Protein AF-A0A7S1BFI7-F1 (afdb_monomer)

Secondary structure (DSSP, 8-state):
-----------S------TT------SS----SSEEEESPBPSS----TTEEEE--TT-TT-BEE-STT-EEESBS-EE-STT-EE-SSBS-EE-STT-EE-S-BS-EE-STT-EE-SSBS-EE--

pLDDT: mean 84.35, std 19.45, range [41.78, 98.88]

Nearest PDB structures (foldseek):
  3pr7-assembly1_C  TM=7.256E-01  e=1.274E-01  Moraxella catarrhalis
  3ntn-assembly1_C  TM=9.527E-01  e=5.730E+00  Moraxella catarrhalis

Foldseek 3Di:
DDDDPDPDDPPPLHFDADPVGAGADDPPDGDGQQEDAAAEDAPVEAGATHEYFYEHVVANRGEHNQAHCEYYYEHPEHQNAHVEYECYEECEYNNAHCEYENYEENEYGAHHVGYDPYYYPHYDHD

Solvent-accessible surface area (backbone atoms only — not comparable to full-atom values): 6217 Å² total; per-residue (Å²): 138,83,80,84,77,84,79,80,79,82,88,58,94,80,44,65,62,47,99,89,65,49,43,38,32,62,101,86,51,78,46,49,57,51,42,50,74,44,52,34,72,33,88,91,50,66,70,18,42,45,15,41,34,39,37,53,73,88,42,72,65,14,41,32,21,34,6,42,52,2,28,16,28,39,40,55,21,33,3,51,4,45,48,2,27,24,65,23,37,34,50,27,36,5,54,5,41,48,1,28,28,54,26,36,38,48,25,36,7,51,6,66,63,9,63,37,88,42,60,61,68,43,78,29,72,92

Organism: NCBI:txid216773

Sequence (126 aa):
FEKELKSTILTDIPFTQDAGGWWVADTVMFRFPKGVVIGAKSSTCEYGEGTFSVNSESDTNGNCPEGDGSVTFGRSNIASGKWSSVLGGYRNTASGKYASVLGGSDNTASGENSSVSGGSNNIASS

Radius of gyration: 17.53 Å; Cα contacts (8 Å, |Δi|>4): 385; chains: 1; bounding box: 60×30×40 Å

Mean predicted aligned error: 8.45 Å

InterPro domains:
  IPR011049 Serralysin-like metalloprotease, C-terminal [G3DSA:2.150.10.10] (58-126)

Structure (mmCIF, N/CA/C/O backbone):
data_AF-A0A7S1BFI7-F1
#
_entry.id   AF-A0A7S1BFI7-F1
#
loop_
_atom_site.group_PDB
_atom_site.id
_atom_site.type_symbol
_atom_site.label_atom_id
_atom_site.label_alt_id
_atom_site.label_comp_id
_atom_site.label_asym_id
_atom_site.label_entity_id
_atom_site.label_seq_id
_atom_site.pdbx_PDB_ins_code
_atom_site.Cartn_x
_atom_site.Cartn_y
_atom_site.Cartn_z
_atom_site.occupancy
_atom_site.B_iso_or_equiv
_atom_site.auth_seq_id
_atom_site.auth_comp_id
_atom_site.auth_asym_id
_atom_site.auth_atom_id
_atom_site.pdbx_PDB_model_num
ATOM 1 N N . PHE A 1 1 ? -45.603 17.558 4.702 1.00 44.69 1 PHE A N 1
ATOM 2 C CA . PHE A 1 1 ? -45.003 16.211 4.675 1.00 44.69 1 PHE A CA 1
ATOM 3 C C . PHE A 1 1 ? -43.517 16.350 4.389 1.00 44.69 1 PHE A C 1
ATOM 5 O O . PHE A 1 1 ? -43.085 16.137 3.263 1.00 44.69 1 PHE A O 1
ATOM 12 N N . GLU A 1 2 ? -42.745 16.772 5.389 1.00 41.78 2 GLU A N 1
ATOM 13 C CA . GLU A 1 2 ? -41.285 16.735 5.291 1.00 41.78 2 GLU A CA 1
ATOM 14 C C . GLU A 1 2 ? -40.803 15.305 5.515 1.00 41.78 2 GLU A C 1
ATOM 16 O O . GLU A 1 2 ? -41.330 14.580 6.360 1.00 41.78 2 GLU A O 1
ATOM 21 N N . LYS A 1 3 ? -39.818 14.891 4.722 1.00 47.25 3 LYS A N 1
ATOM 22 C CA . LYS A 1 3 ? -39.165 13.594 4.848 1.00 47.25 3 LYS A CA 1
ATOM 23 C C . LYS A 1 3 ? -37.842 13.841 5.563 1.00 47.25 3 LYS A C 1
ATOM 25 O O . LYS A 1 3 ? -36.893 14.282 4.922 1.00 47.25 3 LYS A O 1
ATOM 30 N N . GLU A 1 4 ? -37.805 13.615 6.878 1.00 44.09 4 GLU A N 1
ATOM 31 C CA . GLU A 1 4 ? -36.593 13.819 7.682 1.00 44.09 4 GLU A CA 1
ATOM 32 C C . GLU A 1 4 ? -35.405 13.039 7.099 1.00 44.09 4 GLU A C 1
ATOM 34 O O . GLU A 1 4 ? -35.352 11.809 7.153 1.00 44.09 4 GLU A O 1
ATOM 39 N N . LEU A 1 5 ? -34.410 13.771 6.603 1.00 48.38 5 LEU A N 1
ATOM 40 C CA . LEU A 1 5 ? -33.039 13.285 6.533 1.00 48.38 5 LEU A CA 1
ATOM 41 C C . LEU A 1 5 ? -32.429 13.477 7.922 1.00 48.38 5 LEU A C 1
ATOM 43 O O . LEU A 1 5 ? -31.993 14.575 8.267 1.00 48.38 5 LEU A O 1
ATOM 47 N N . LYS A 1 6 ? -32.414 12.412 8.731 1.00 45.41 6 LYS A N 1
ATOM 48 C CA . LYS A 1 6 ? -31.720 12.418 10.025 1.00 45.41 6 LYS A CA 1
ATOM 49 C C . LYS A 1 6 ? -30.210 12.504 9.815 1.00 45.41 6 LYS A C 1
ATOM 51 O O . LYS A 1 6 ? -29.523 11.495 9.694 1.00 45.41 6 LYS A O 1
ATOM 56 N N . SER A 1 7 ? -29.713 13.736 9.797 1.00 50.62 7 SER A N 1
ATOM 57 C CA . SER A 1 7 ? -28.310 14.049 10.042 1.00 50.62 7 SER A CA 1
ATOM 58 C C . SER A 1 7 ? -28.022 13.841 11.531 1.00 50.62 7 SER A C 1
ATOM 60 O O . SER A 1 7 ? -28.392 14.672 12.361 1.00 50.62 7 SER A O 1
ATOM 62 N N . THR A 1 8 ? -27.406 12.713 11.886 1.00 47.62 8 THR A N 1
ATOM 63 C CA . THR A 1 8 ? -26.901 12.495 13.247 1.00 47.62 8 THR A CA 1
ATOM 64 C C . THR A 1 8 ? -25.558 13.202 13.386 1.00 47.62 8 THR A C 1
ATOM 66 O O . THR A 1 8 ? -24.561 12.769 12.811 1.00 47.62 8 THR A O 1
ATOM 69 N N . ILE A 1 9 ? -25.527 14.289 14.154 1.00 48.09 9 ILE A N 1
ATOM 70 C CA . ILE A 1 9 ? -24.296 15.020 14.462 1.00 48.09 9 ILE A CA 1
ATOM 71 C C . ILE A 1 9 ? -23.528 14.243 15.547 1.00 48.09 9 ILE A C 1
ATOM 73 O O . ILE A 1 9 ? -24.064 14.001 16.625 1.00 48.09 9 ILE A O 1
ATOM 77 N N . LEU A 1 10 ? -22.278 13.856 15.270 1.00 53.34 10 LEU A N 1
ATOM 78 C CA . LEU A 1 10 ? -21.348 13.281 16.254 1.00 53.34 10 LEU A CA 1
ATOM 79 C C . LEU A 1 10 ? -20.647 14.429 17.002 1.00 53.34 10 LEU A C 1
ATOM 81 O O . LEU A 1 10 ? -19.772 15.073 16.427 1.00 53.34 10 LEU A O 1
ATOM 85 N N . THR A 1 11 ? -21.050 14.725 18.242 1.00 44.91 11 THR A N 1
ATOM 86 C CA . THR A 1 11 ? -20.614 15.947 18.959 1.00 44.91 11 THR A CA 1
ATOM 87 C C . THR A 1 11 ? -19.479 15.774 19.974 1.00 44.91 11 THR A C 1
ATOM 89 O O . THR A 1 11 ? -18.950 16.779 20.429 1.00 44.91 11 THR A O 1
ATOM 92 N N . ASP A 1 12 ? -19.055 14.543 20.262 1.00 48.72 12 ASP A N 1
ATOM 93 C CA . ASP A 1 12 ? -17.788 14.202 20.930 1.00 48.7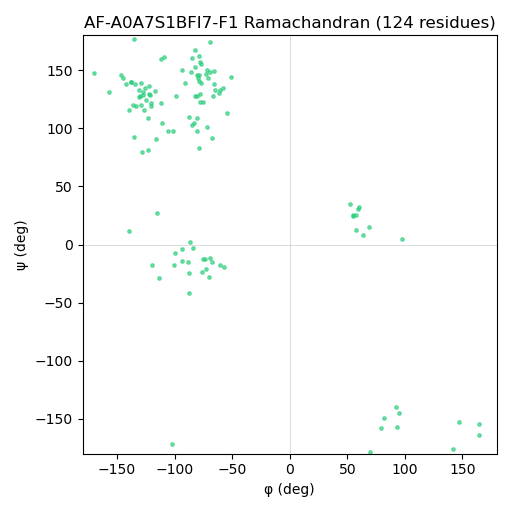2 12 ASP A CA 1
ATOM 94 C C . ASP A 1 12 ? -17.089 13.171 20.035 1.00 48.72 12 ASP A C 1
ATOM 96 O O . ASP A 1 12 ? -17.757 12.234 19.590 1.00 48.72 12 ASP A O 1
ATOM 100 N N . ILE A 1 13 ? -15.796 13.315 19.702 1.00 52.16 13 ILE A N 1
ATOM 101 C CA . ILE A 1 13 ? -15.175 12.384 18.737 1.00 52.16 13 ILE A CA 1
ATOM 102 C C . ILE A 1 13 ? -14.880 11.008 19.365 1.00 52.16 13 ILE A C 1
ATOM 104 O O . ILE A 1 13 ? -14.192 10.907 20.378 1.00 52.16 13 ILE A O 1
ATOM 108 N N . PRO A 1 14 ? -15.428 9.928 18.777 1.00 50.97 14 PRO A N 1
ATOM 109 C CA . PRO A 1 14 ? -16.635 9.315 19.365 1.00 50.97 14 PRO A CA 1
ATOM 110 C C . PRO A 1 14 ? -16.393 7.887 19.870 1.00 50.97 14 PRO A C 1
ATOM 112 O O . PRO A 1 14 ? -17.239 6.998 19.776 1.00 50.97 14 PRO A O 1
ATOM 115 N N . PHE A 1 15 ? -15.155 7.603 20.228 1.00 58.50 15 PHE A N 1
ATOM 116 C CA . PHE A 1 15 ? -14.552 6.372 19.759 1.00 58.50 15 PHE A CA 1
ATOM 117 C C . PHE A 1 15 ? -14.593 5.226 20.809 1.00 58.50 15 PHE A C 1
ATOM 119 O O . PHE A 1 15 ? -14.196 5.405 21.953 1.00 58.50 15 PHE A O 1
ATOM 126 N N . THR A 1 16 ? -15.103 4.038 20.437 1.00 58.56 16 THR A N 1
ATOM 127 C CA . THR A 1 16 ? -15.160 2.813 21.282 1.00 58.56 16 THR A CA 1
ATOM 128 C C . THR A 1 16 ? -15.263 1.533 20.432 1.00 58.56 16 THR A C 1
ATOM 130 O O . THR A 1 16 ? -16.080 1.475 19.516 1.00 58.56 16 THR A O 1
ATOM 133 N N . GLN A 1 17 ? -14.435 0.508 20.699 1.00 56.16 17 GLN A N 1
ATOM 134 C CA . GLN A 1 17 ? -14.351 -0.694 19.844 1.00 56.16 17 GLN A CA 1
ATOM 135 C C . GLN A 1 17 ? -15.651 -1.518 19.834 1.00 56.16 17 GLN A C 1
ATOM 137 O O . GLN A 1 17 ? -16.174 -1.860 20.894 1.00 56.16 17 GLN A O 1
ATOM 142 N N . ASP A 1 18 ? -16.115 -1.921 18.646 1.00 46.41 18 ASP A N 1
ATOM 143 C CA . ASP A 1 18 ? -17.284 -2.796 18.502 1.00 46.41 18 ASP A CA 1
ATOM 144 C C . ASP A 1 18 ? -16.982 -4.302 18.688 1.00 46.41 18 ASP A C 1
ATOM 146 O O . ASP A 1 18 ? -15.835 -4.762 18.675 1.00 46.41 18 ASP A O 1
ATOM 150 N N . ALA A 1 19 ? -18.045 -5.102 18.826 1.00 52.03 19 ALA A N 1
ATOM 151 C CA . ALA A 1 19 ? -17.955 -6.558 18.969 1.00 52.03 19 ALA A CA 1
ATOM 152 C C . ALA A 1 19 ? -17.482 -7.290 17.691 1.00 52.03 19 ALA A C 1
ATOM 154 O O . ALA A 1 19 ? -17.155 -8.474 17.755 1.00 52.03 19 ALA A O 1
ATOM 155 N N . GLY A 1 20 ? -17.431 -6.601 16.544 1.00 49.03 20 GLY A N 1
ATOM 156 C CA . GLY A 1 20 ? -16.841 -7.083 15.293 1.00 49.03 20 GLY A CA 1
ATOM 157 C C . GLY A 1 20 ? -15.324 -6.878 15.215 1.00 49.03 20 GLY A C 1
ATOM 158 O O . GLY A 1 20 ? -14.697 -7.296 14.243 1.00 49.03 20 GLY A O 1
ATOM 159 N N . GLY A 1 21 ? -14.720 -6.254 16.230 1.00 51.56 21 GLY A N 1
ATOM 160 C CA . GLY A 1 21 ? -13.280 -6.060 16.336 1.00 51.56 21 GLY A CA 1
ATOM 161 C C . GLY A 1 21 ? -12.787 -4.688 15.869 1.00 51.56 21 GLY A C 1
ATOM 162 O O . GLY A 1 21 ? -11.574 -4.453 15.903 1.00 51.56 21 GLY A O 1
ATOM 163 N N . TRP A 1 22 ? -13.672 -3.764 15.499 1.00 50.41 22 TRP A N 1
ATOM 164 C CA . TRP A 1 22 ? -13.297 -2.492 14.888 1.00 50.41 22 TRP A CA 1
ATOM 165 C C . TRP A 1 22 ? -12.900 -1.445 15.908 1.00 50.41 22 TRP A C 1
ATOM 167 O O . TRP A 1 22 ? -13.739 -0.886 16.608 1.00 50.41 22 TRP A O 1
ATOM 177 N N . TRP A 1 23 ? -11.591 -1.211 16.003 1.00 52.88 23 TRP A N 1
ATOM 178 C CA . TRP A 1 23 ? -11.045 -0.167 16.854 1.00 52.88 23 TRP A CA 1
ATOM 179 C C . TRP A 1 23 ? -11.184 1.216 16.252 1.00 52.88 23 TRP A C 1
ATOM 181 O O . TRP A 1 23 ? -11.320 1.413 15.045 1.00 52.88 23 TRP A O 1
ATOM 191 N N . VAL A 1 24 ? -11.136 2.123 17.210 1.00 56.19 24 VAL A N 1
ATOM 192 C CA . VAL A 1 24 ? -11.430 3.540 17.214 1.00 56.19 24 VAL A CA 1
ATOM 193 C C . VAL A 1 24 ? -10.922 4.013 18.591 1.00 56.19 24 VAL A C 1
ATOM 195 O O . VAL A 1 24 ? -10.922 3.223 19.532 1.00 56.19 24 VAL A O 1
ATOM 198 N N . ALA A 1 25 ? -10.428 5.246 18.706 1.00 53.56 25 ALA A N 1
ATOM 199 C CA . ALA A 1 25 ? -9.637 5.730 19.849 1.00 53.56 25 ALA A CA 1
ATOM 200 C C . ALA A 1 25 ? -10.161 5.538 21.291 1.00 53.56 25 ALA A C 1
ATOM 202 O O . ALA A 1 25 ? -11.328 5.772 21.582 1.00 53.56 25 ALA A O 1
ATOM 203 N N . ASP A 1 26 ? -9.226 5.284 22.209 1.00 57.22 26 ASP A N 1
ATOM 204 C CA . ASP A 1 26 ? -9.375 5.591 23.638 1.00 57.22 26 ASP A CA 1
ATOM 205 C C 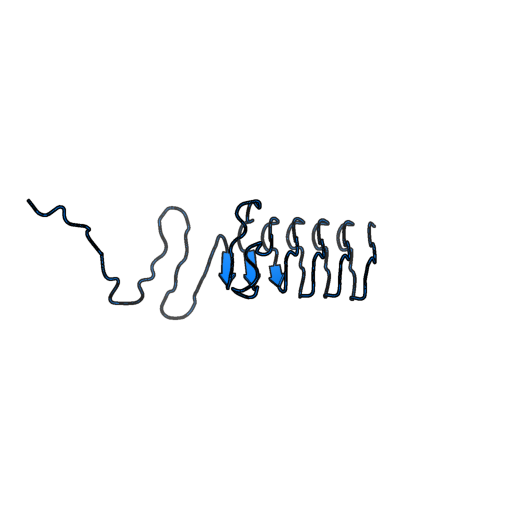. ASP A 1 26 ? -8.587 6.872 24.012 1.00 57.22 26 ASP A C 1
ATOM 207 O O . ASP A 1 26 ? -8.073 7.577 23.141 1.00 57.22 26 ASP A O 1
ATOM 211 N N . THR A 1 27 ? -8.481 7.187 25.306 1.00 57.50 27 THR A N 1
ATOM 212 C CA . THR A 1 27 ? -7.742 8.345 25.836 1.00 57.50 27 THR A CA 1
ATOM 213 C C . THR A 1 27 ? -6.239 8.371 25.525 1.00 57.50 27 THR A C 1
ATOM 215 O O . THR A 1 27 ? -5.652 9.448 25.636 1.00 57.50 27 THR A O 1
ATOM 218 N N . VAL A 1 28 ? -5.601 7.253 25.143 1.00 54.69 28 VAL A N 1
ATOM 219 C CA . VAL A 1 28 ? -4.163 7.220 24.788 1.00 54.69 28 VAL A CA 1
ATOM 220 C C . VAL A 1 28 ? -3.827 6.901 23.329 1.00 54.69 28 VAL A C 1
ATOM 222 O O . VAL A 1 28 ? -2.782 7.366 22.870 1.00 54.69 28 VAL A O 1
ATOM 225 N N . MET A 1 29 ? -4.630 6.134 22.578 1.00 58.62 29 MET A N 1
ATOM 226 C CA . MET A 1 29 ? -4.263 5.729 21.206 1.00 58.62 29 MET A CA 1
ATOM 227 C C . MET A 1 29 ? -5.447 5.591 20.238 1.00 58.62 29 MET A C 1
ATOM 229 O O . MET A 1 29 ? -6.517 5.108 20.595 1.00 58.62 29 MET A O 1
ATOM 233 N N . PHE A 1 30 ? -5.206 5.923 18.963 1.00 67.62 30 PHE A N 1
ATOM 234 C CA . PHE A 1 30 ? -6.071 5.579 17.827 1.00 67.62 30 PHE A CA 1
ATOM 235 C C . PHE A 1 30 ? -5.632 4.233 17.233 1.00 67.62 30 PHE A C 1
ATOM 237 O O . PHE A 1 30 ? -4.438 3.994 17.055 1.00 67.62 30 PHE A O 1
ATOM 244 N N . ARG A 1 31 ? -6.576 3.364 16.863 1.00 68.38 31 ARG A N 1
ATOM 245 C CA . ARG A 1 31 ? -6.290 2.079 16.203 1.00 68.38 31 ARG A CA 1
ATOM 246 C C . ARG A 1 31 ? -7.294 1.859 15.078 1.00 68.38 31 ARG A C 1
ATOM 248 O O . ARG A 1 31 ? -8.468 2.154 15.243 1.00 68.38 31 ARG A O 1
ATOM 255 N N . PHE A 1 32 ? -6.820 1.336 13.950 1.00 74.81 32 PHE A N 1
ATOM 256 C CA . PHE A 1 32 ? -7.595 1.178 12.718 1.00 74.81 32 PHE A CA 1
ATOM 257 C C . PHE A 1 32 ? -7.335 -0.224 12.143 1.00 74.81 32 PHE A C 1
ATOM 259 O O . PHE A 1 32 ? -6.349 -0.417 11.437 1.00 74.81 32 PHE A O 1
ATOM 266 N N . PRO A 1 33 ? -8.150 -1.242 12.480 1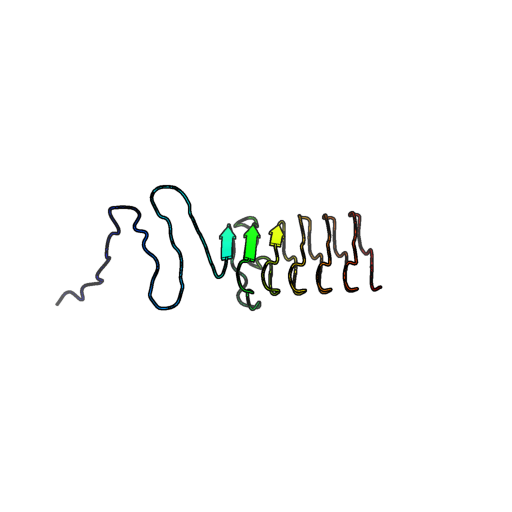.00 72.25 33 PRO A N 1
ATOM 267 C CA . PRO A 1 33 ? -7.801 -2.634 12.190 1.00 72.25 33 PRO A CA 1
ATOM 268 C C . PRO A 1 33 ? -7.906 -3.024 10.711 1.00 72.25 33 PRO A C 1
ATOM 270 O O . PRO A 1 33 ? -7.240 -3.973 10.320 1.00 72.25 33 PRO A O 1
ATOM 273 N N . LYS A 1 34 ? -8.666 -2.297 9.878 1.00 82.25 34 LYS A N 1
ATOM 274 C CA . LYS A 1 34 ? -8.566 -2.420 8.408 1.00 82.25 34 LYS A CA 1
ATOM 275 C C . LYS A 1 34 ? -7.502 -1.516 7.820 1.00 82.25 34 LYS A C 1
ATOM 277 O O . LYS A 1 34 ? -6.762 -1.936 6.946 1.00 82.25 34 LYS A O 1
ATOM 282 N N . GLY A 1 35 ? -7.422 -0.287 8.308 1.00 88.75 35 GLY A N 1
ATOM 283 C CA . GLY A 1 35 ? -6.440 0.675 7.846 1.00 88.75 35 GLY A CA 1
ATOM 284 C C . GLY A 1 35 ? -6.973 2.093 7.759 1.00 88.75 35 GLY A C 1
ATOM 285 O O . GLY A 1 35 ? -8.110 2.379 8.138 1.00 88.75 35 GLY A O 1
ATOM 286 N N . VAL A 1 36 ? -6.117 2.975 7.257 1.00 93.12 36 VAL A N 1
ATOM 287 C CA . VAL A 1 36 ? -6.379 4.405 7.078 1.00 93.12 36 VAL A CA 1
ATOM 288 C C . VAL A 1 36 ? -6.098 4.781 5.627 1.00 93.12 36 VAL A C 1
ATOM 290 O O . VAL A 1 36 ? -5.066 4.406 5.073 1.00 93.12 36 VAL A O 1
ATOM 293 N N . VAL A 1 37 ? -7.002 5.546 5.016 1.00 92.81 37 VAL A N 1
ATOM 294 C CA . VAL A 1 37 ? -6.814 6.125 3.680 1.00 92.81 37 VAL A CA 1
ATOM 295 C C . VAL A 1 37 ? -6.908 7.640 3.797 1.00 92.81 37 VAL A C 1
ATOM 297 O O . VAL A 1 37 ? -7.916 8.162 4.267 1.00 92.81 37 VAL A O 1
ATOM 300 N N . ILE A 1 38 ? -5.853 8.335 3.381 1.00 92.12 38 ILE A N 1
ATOM 301 C CA . ILE A 1 38 ? -5.785 9.794 3.277 1.00 92.12 38 ILE A CA 1
ATOM 302 C C . ILE A 1 38 ? -5.708 10.137 1.787 1.00 92.12 38 ILE A C 1
ATOM 304 O O . ILE A 1 38 ? -4.800 9.673 1.096 1.00 92.12 38 ILE A O 1
ATOM 308 N N . GLY A 1 39 ? -6.666 10.928 1.302 1.00 90.31 39 GLY A N 1
ATOM 309 C CA . GLY A 1 39 ? -6.875 11.177 -0.124 1.00 90.31 39 GLY A CA 1
ATOM 310 C C . GLY A 1 39 ? -7.931 10.241 -0.728 1.00 90.31 39 GLY A C 1
ATOM 311 O O . GLY A 1 39 ? -8.924 9.906 -0.081 1.00 90.31 39 GLY A O 1
ATOM 312 N N . ALA A 1 40 ? -7.747 9.835 -1.982 1.00 88.19 40 ALA A N 1
ATOM 313 C CA . ALA A 1 40 ? -8.701 9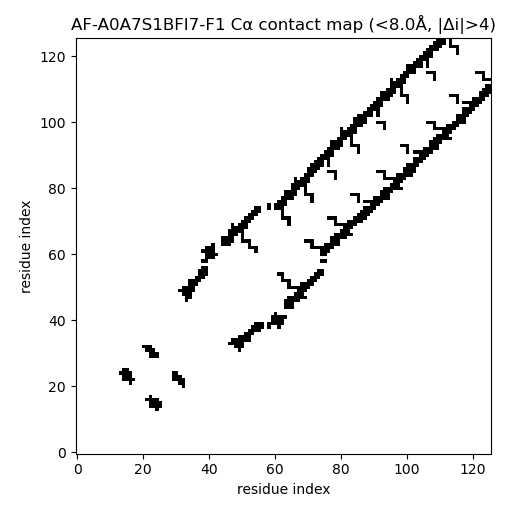.005 -2.708 1.00 88.19 40 ALA A CA 1
ATOM 314 C C . ALA A 1 40 ? -8.549 7.512 -2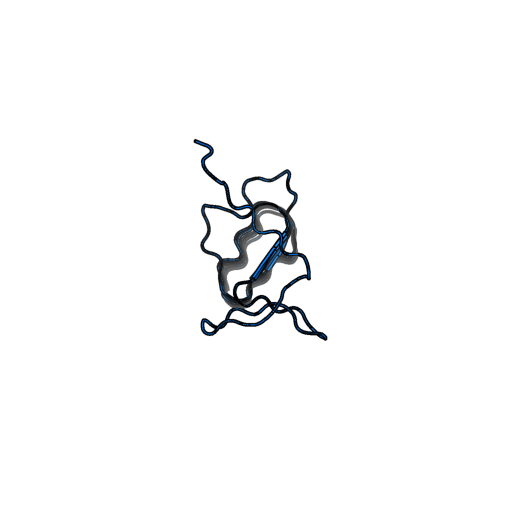.374 1.00 88.19 40 ALA A C 1
ATOM 316 O O . ALA A 1 40 ? -7.481 6.916 -2.533 1.00 88.19 40 ALA A O 1
ATOM 317 N N . LYS A 1 41 ? -9.664 6.875 -2.002 1.00 89.50 41 LYS A N 1
ATOM 318 C CA . LYS A 1 41 ? -9.766 5.414 -1.960 1.00 89.50 41 LYS A CA 1
ATOM 319 C C . LYS A 1 41 ? -10.022 4.878 -3.369 1.00 89.50 41 LYS A C 1
ATOM 321 O O . LYS A 1 41 ? -10.997 5.270 -4.006 1.00 89.50 41 LYS A O 1
ATOM 326 N N . SER A 1 42 ? -9.214 3.918 -3.810 1.00 90.50 42 SER A N 1
ATOM 327 C CA . SER A 1 42 ? -9.471 3.183 -5.046 1.00 90.50 42 SER A CA 1
ATOM 328 C C . SER A 1 42 ? -10.739 2.327 -4.935 1.00 90.50 42 SER A C 1
ATOM 330 O O . SER A 1 42 ? -10.987 1.669 -3.912 1.00 90.50 42 SER A O 1
ATOM 332 N N . SER A 1 43 ? -11.548 2.326 -5.995 1.00 89.25 43 SER A N 1
ATOM 333 C CA . SER A 1 43 ? -12.716 1.451 -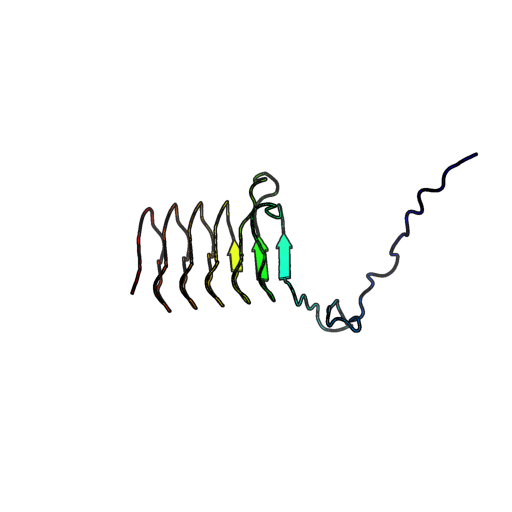6.153 1.00 89.25 43 SER A CA 1
ATOM 334 C C . SER A 1 43 ? -12.379 0.103 -6.796 1.00 89.25 43 SER A C 1
ATOM 336 O O . SER A 1 43 ? -13.195 -0.810 -6.718 1.00 89.25 43 SER A O 1
ATOM 338 N N . THR A 1 44 ? -11.198 -0.035 -7.408 1.00 89.25 44 THR A N 1
ATOM 339 C CA . THR A 1 44 ? -10.766 -1.253 -8.115 1.00 89.25 44 THR A CA 1
ATOM 340 C C . THR A 1 44 ? -9.954 -2.212 -7.250 1.00 89.25 44 THR A C 1
ATOM 342 O O . THR A 1 44 ? -9.578 -3.270 -7.738 1.00 89.25 44 THR A O 1
ATOM 345 N N . CYS A 1 45 ? -9.657 -1.836 -6.004 1.00 91.38 45 CYS A N 1
ATOM 346 C CA . CYS A 1 45 ? -8.702 -2.536 -5.151 1.00 91.38 45 CYS A CA 1
ATOM 347 C C . CYS A 1 45 ? -9.341 -3.010 -3.841 1.00 91.38 45 CYS A C 1
ATOM 349 O O . CYS A 1 45 ? -10.079 -2.267 -3.177 1.00 91.38 45 CYS A O 1
ATOM 351 N N . GLU A 1 46 ? -9.021 -4.245 -3.467 1.00 94.44 46 GLU A N 1
ATOM 352 C CA . GLU A 1 46 ? -9.412 -4.870 -2.205 1.00 94.44 46 GLU A CA 1
ATOM 353 C C . GLU A 1 46 ? -8.356 -4.526 -1.154 1.00 94.44 46 GLU A C 1
ATOM 355 O O . GLU A 1 46 ? -7.218 -4.960 -1.253 1.00 94.44 46 GLU A O 1
ATOM 360 N N . TYR A 1 47 ? -8.700 -3.684 -0.179 1.00 94.94 47 TYR A N 1
ATOM 361 C CA . TYR A 1 47 ? -7.751 -3.227 0.842 1.00 94.94 47 TYR A CA 1
ATOM 362 C C . TYR A 1 47 ? -7.565 -4.326 1.894 1.00 94.94 47 TYR A C 1
ATOM 364 O O . TYR A 1 47 ? -8.558 -4.807 2.444 1.00 94.94 47 TYR A O 1
ATOM 372 N N . GLY A 1 48 ? -6.313 -4.677 2.193 1.00 95.38 48 GLY A N 1
ATOM 373 C CA . GLY A 1 48 ? -5.978 -5.646 3.240 1.00 95.38 48 GLY A CA 1
ATOM 374 C C . GLY A 1 48 ? -6.253 -5.125 4.656 1.00 95.38 48 GLY A C 1
ATOM 375 O O . GLY A 1 48 ? -6.578 -3.951 4.858 1.00 95.38 48 GLY A O 1
ATOM 376 N N . GLU A 1 49 ? -6.083 -5.985 5.664 1.00 93.31 49 GLU A N 1
ATOM 377 C CA . GLU A 1 49 ? -6.191 -5.584 7.074 1.00 93.31 49 GLU A CA 1
ATOM 378 C C . GLU A 1 49 ? -4.989 -4.717 7.506 1.00 93.31 49 GLU A C 1
ATOM 380 O O . GLU A 1 49 ? -3.875 -4.911 7.036 1.00 93.31 49 GLU A O 1
ATOM 385 N N . GLY A 1 50 ? -5.159 -3.798 8.459 1.00 92.88 50 GLY A N 1
ATOM 386 C CA . GLY A 1 50 ? -4.080 -2.976 9.030 1.00 92.88 50 GLY A CA 1
ATOM 387 C C . GLY A 1 50 ? -3.296 -2.093 8.043 1.00 92.88 50 GLY A C 1
ATOM 388 O O . GLY A 1 50 ? -2.106 -1.869 8.259 1.00 92.88 50 GLY A O 1
ATOM 389 N N . THR A 1 51 ? -3.918 -1.623 6.962 1.00 96.25 51 THR A N 1
ATOM 390 C CA . THR A 1 51 ? -3.248 -0.904 5.863 1.00 96.25 51 THR A CA 1
ATOM 391 C C . THR A 1 51 ? -3.077 0.603 6.097 1.00 96.25 51 THR A C 1
ATOM 393 O O . THR A 1 51 ? -3.787 1.222 6.892 1.00 96.25 51 THR A O 1
ATOM 396 N N . PHE A 1 52 ? -2.154 1.245 5.372 1.00 97.00 52 PHE A N 1
ATOM 397 C CA . PHE A 1 52 ? -2.079 2.713 5.322 1.00 97.00 52 PHE A CA 1
ATOM 398 C C . PHE A 1 52 ? -1.851 3.217 3.895 1.00 97.00 52 PHE A C 1
ATOM 400 O O . PHE A 1 52 ? -0.846 2.888 3.268 1.00 97.00 52 PHE A O 1
ATOM 407 N N . SER A 1 53 ? -2.781 4.024 3.382 1.00 96.56 53 SER A N 1
ATOM 408 C CA . SER A 1 53 ? -2.684 4.677 2.073 1.00 96.56 53 SER A CA 1
ATOM 409 C C . SER A 1 53 ? -2.666 6.193 2.223 1.00 96.56 53 SER A C 1
ATOM 411 O O . SER A 1 53 ? -3.545 6.754 2.877 1.00 96.56 53 SER A O 1
ATOM 413 N N . VAL A 1 54 ? -1.731 6.864 1.549 1.00 96.19 54 VAL A N 1
ATOM 414 C CA . VAL A 1 54 ? -1.708 8.329 1.422 1.00 96.19 54 VAL A CA 1
ATOM 415 C C . VAL A 1 54 ? -1.456 8.731 -0.029 1.00 96.19 54 VAL A C 1
ATOM 417 O O . VAL A 1 54 ? -0.394 8.441 -0.585 1.00 96.19 54 VAL A O 1
ATOM 420 N N . ASN A 1 55 ? -2.399 9.451 -0.631 1.00 91.56 55 ASN A N 1
ATOM 421 C CA . ASN A 1 55 ? -2.214 10.110 -1.923 1.00 91.56 55 ASN A CA 1
ATOM 422 C C . ASN A 1 55 ? -2.763 11.550 -1.907 1.00 91.56 55 ASN A C 1
ATOM 424 O O . ASN A 1 55 ? -3.298 12.029 -0.909 1.00 91.56 55 ASN A O 1
ATOM 428 N N . SER A 1 56 ? -2.588 12.271 -3.016 1.00 83.31 56 SER A N 1
ATOM 429 C CA . SER A 1 56 ? -3.209 13.588 -3.204 1.00 83.31 56 SER A CA 1
ATOM 430 C C . SER A 1 56 ? -4.674 13.428 -3.607 1.00 83.31 56 SER A C 1
ATOM 432 O O . SER A 1 56 ? -4.981 12.610 -4.469 1.00 83.31 56 SER A O 1
ATOM 434 N N . GLU A 1 57 ? -5.557 14.283 -3.086 1.00 69.50 57 GLU A N 1
ATOM 435 C CA . GLU A 1 57 ? -6.973 14.368 -3.496 1.00 69.50 57 GLU A CA 1
ATOM 436 C C . GLU A 1 57 ? -7.168 14.640 -5.001 1.00 69.50 57 GLU A C 1
ATOM 438 O O . GLU A 1 57 ? -8.225 14.350 -5.553 1.00 69.50 57 GLU A O 1
ATOM 443 N N . SER A 1 58 ? -6.138 15.156 -5.683 1.00 79.81 58 SER A N 1
ATOM 444 C CA . SER A 1 58 ? -6.134 15.348 -7.139 1.00 79.81 58 SER A CA 1
ATOM 445 C C . SER A 1 58 ? -5.984 14.049 -7.951 1.00 79.81 58 SER A C 1
ATOM 447 O O . SER A 1 58 ? -6.210 14.061 -9.162 1.00 79.81 58 SER A O 1
ATOM 449 N N . ASP A 1 59 ? -5.617 12.929 -7.318 1.00 77.19 59 ASP A N 1
ATOM 450 C CA . ASP A 1 59 ? -5.519 11.616 -7.959 1.00 77.19 59 ASP A CA 1
ATOM 451 C C . ASP A 1 59 ? -6.685 10.707 -7.561 1.00 77.19 59 ASP A C 1
ATOM 453 O O . ASP A 1 59 ? -6.652 10.031 -6.534 1.00 77.19 59 ASP A O 1
ATOM 457 N N . THR A 1 60 ? -7.701 10.635 -8.419 1.00 78.19 60 THR A N 1
ATOM 458 C CA . THR A 1 60 ? -8.916 9.833 -8.199 1.00 78.19 60 THR A CA 1
ATOM 459 C C . THR A 1 60 ? -8.693 8.320 -8.204 1.00 78.19 60 THR A C 1
ATOM 461 O O . THR A 1 60 ? -9.581 7.583 -7.786 1.00 78.19 60 THR A O 1
ATOM 464 N N . ASN A 1 61 ? -7.545 7.838 -8.691 1.00 81.12 61 ASN A N 1
ATOM 465 C CA . ASN A 1 61 ? -7.275 6.402 -8.805 1.00 81.12 61 ASN A CA 1
ATOM 466 C C . ASN A 1 61 ? -6.921 5.747 -7.461 1.00 81.12 61 ASN A C 1
ATOM 468 O O . ASN A 1 61 ? -7.117 4.540 -7.310 1.00 81.12 61 ASN A O 1
ATOM 472 N N . GLY A 1 62 ? -6.427 6.529 -6.494 1.00 90.12 62 GLY A N 1
ATOM 473 C CA . GLY A 1 62 ? -5.960 6.023 -5.205 1.00 90.12 62 GLY A CA 1
ATOM 474 C C . GLY A 1 62 ? -4.671 5.200 -5.296 1.00 90.12 62 GLY A C 1
ATOM 475 O O . GLY A 1 62 ? -4.100 4.999 -6.369 1.00 90.12 62 GLY A O 1
ATOM 476 N N . ASN A 1 63 ? -4.224 4.701 -4.145 1.00 96.19 63 ASN A N 1
ATOM 477 C CA . ASN A 1 63 ? -3.267 3.598 -4.060 1.00 96.19 63 ASN A CA 1
ATOM 478 C C . ASN A 1 63 ? -3.967 2.334 -3.540 1.00 96.19 63 ASN A C 1
ATOM 480 O O . ASN A 1 63 ? -5.028 2.419 -2.917 1.00 96.19 63 ASN A O 1
ATOM 484 N N . CYS A 1 64 ? -3.351 1.177 -3.767 1.00 97.38 64 CYS A N 1
ATOM 485 C CA . CYS A 1 64 ? -3.910 -0.146 -3.508 1.00 97.38 64 CYS A CA 1
ATOM 486 C C . CYS A 1 64 ? -3.006 -0.946 -2.553 1.00 97.38 64 CYS A C 1
ATOM 488 O O . CYS A 1 64 ? -2.180 -1.741 -3.005 1.00 97.38 64 CYS A O 1
ATOM 490 N N . PRO A 1 65 ? -3.106 -0.718 -1.230 1.00 97.75 65 PRO A N 1
ATOM 491 C CA . PRO A 1 65 ? -2.489 -1.564 -0.215 1.00 97.75 65 PRO A CA 1
ATOM 492 C C . PRO A 1 65 ? -3.361 -2.816 -0.016 1.00 97.75 65 PRO A C 1
ATOM 494 O O . PRO A 1 65 ? -4.241 -2.857 0.841 1.00 97.75 65 PRO A O 1
ATOM 497 N N . GLU A 1 66 ? -3.185 -3.816 -0.875 1.00 98.19 66 GLU A N 1
ATOM 498 C CA . GLU A 1 66 ? -4.059 -4.999 -0.909 1.00 98.19 66 GLU A CA 1
ATOM 499 C C . GLU A 1 66 ? -3.601 -6.099 0.059 1.00 98.19 66 GLU A C 1
ATOM 501 O O . GLU A 1 66 ? -4.408 -6.891 0.537 1.00 98.19 66 GLU A O 1
ATOM 506 N N . GLY A 1 67 ? -2.313 -6.136 0.414 1.00 98.25 67 GLY A N 1
ATOM 507 C CA . GLY A 1 67 ? -1.800 -7.094 1.394 1.00 98.25 67 GLY A CA 1
ATOM 508 C C . GLY A 1 67 ? -2.059 -6.658 2.840 1.00 98.25 67 GLY A C 1
ATOM 509 O O . GLY A 1 67 ? -1.957 -5.472 3.158 1.00 98.25 67 GLY A O 1
ATOM 510 N N . ASP A 1 68 ? -2.312 -7.602 3.755 1.00 97.88 68 ASP A N 1
ATOM 511 C CA . ASP A 1 68 ? -2.419 -7.265 5.185 1.00 97.88 68 ASP A CA 1
ATOM 512 C C . ASP A 1 68 ? -1.131 -6.600 5.693 1.00 97.88 68 ASP A C 1
ATOM 514 O O . ASP A 1 68 ? -0.024 -7.091 5.445 1.00 97.88 68 ASP A O 1
ATOM 518 N N . GLY A 1 69 ? -1.274 -5.513 6.445 1.00 97.56 69 GLY A N 1
ATOM 519 C CA . GLY A 1 69 ? -0.184 -4.706 6.981 1.00 97.56 69 GLY A CA 1
ATOM 520 C C . GLY A 1 69 ? 0.599 -3.939 5.916 1.00 97.56 69 GLY A C 1
ATOM 521 O O . GLY A 1 69 ? 1.716 -3.510 6.202 1.00 97.56 69 GLY A O 1
ATOM 522 N N . SER A 1 70 ? 0.073 -3.812 4.692 1.00 98.50 70 SER A N 1
ATOM 523 C CA . SER A 1 70 ? 0.756 -3.099 3.612 1.00 98.50 70 SER A CA 1
ATOM 524 C C . SER A 1 70 ? 0.560 -1.583 3.675 1.00 98.50 70 SER A C 1
ATOM 526 O O . SER A 1 70 ? -0.439 -1.065 4.187 1.00 98.50 70 SER A O 1
ATOM 528 N N . VAL A 1 71 ? 1.538 -0.850 3.139 1.00 98.62 71 VAL A N 1
ATOM 529 C CA . VAL A 1 71 ? 1.516 0.619 3.099 1.00 98.62 71 VAL A CA 1
ATOM 530 C C . VAL A 1 71 ? 1.793 1.150 1.697 1.00 98.62 71 VAL A C 1
ATOM 532 O O . VAL A 1 71 ? 2.660 0.638 0.990 1.00 98.62 71 VAL A O 1
ATOM 535 N N . THR A 1 72 ? 1.065 2.191 1.290 1.00 98.06 72 THR A N 1
ATOM 536 C CA . THR A 1 72 ? 1.197 2.820 -0.031 1.00 98.06 72 THR A CA 1
ATOM 537 C C . THR A 1 72 ? 1.114 4.343 0.041 1.00 98.06 72 THR A C 1
ATOM 539 O O . THR A 1 72 ? 0.081 4.933 0.349 1.00 98.06 72 THR A O 1
ATOM 542 N N . PHE A 1 73 ? 2.204 5.006 -0.315 1.00 97.31 73 PHE A N 1
ATOM 543 C CA . PHE A 1 73 ? 2.271 6.458 -0.450 1.00 97.31 73 PHE A CA 1
ATOM 544 C C . PHE A 1 73 ? 2.456 6.829 -1.922 1.00 97.31 73 PHE A C 1
ATOM 546 O O . PHE A 1 73 ? 2.933 6.017 -2.711 1.00 97.31 73 PHE A O 1
ATOM 553 N N . GLY A 1 74 ? 2.139 8.064 -2.306 1.00 95.56 74 GLY A N 1
ATOM 554 C CA . GLY A 1 74 ? 2.327 8.539 -3.682 1.00 95.56 74 GLY A CA 1
ATOM 555 C C . GLY A 1 74 ? 1.079 8.333 -4.535 1.00 95.56 74 GLY A C 1
ATOM 556 O O . GLY A 1 74 ? -0.018 8.609 -4.059 1.00 95.56 74 GLY A O 1
ATOM 557 N N . ARG A 1 75 ? 1.236 7.918 -5.797 1.00 95.00 75 ARG A N 1
ATOM 558 C CA . ARG A 1 75 ? 0.167 7.940 -6.804 1.00 95.00 75 ARG A CA 1
ATOM 559 C C . ARG A 1 75 ? 0.027 6.611 -7.559 1.00 95.00 75 ARG A C 1
ATOM 561 O O . ARG A 1 75 ? 0.980 6.172 -8.198 1.00 95.00 75 ARG A O 1
ATOM 568 N N . SER A 1 76 ? -1.180 6.040 -7.605 1.00 95.12 76 SER A N 1
ATOM 569 C CA . SER A 1 76 ? -1.486 4.818 -8.374 1.00 95.12 76 SER A CA 1
ATOM 570 C C . SER A 1 76 ? -0.537 3.638 -8.084 1.00 95.12 76 SER A C 1
ATOM 572 O O . SER A 1 76 ? -0.183 2.890 -8.993 1.00 95.12 76 SER A O 1
ATOM 574 N N . ASN A 1 77 ? -0.084 3.503 -6.836 1.00 97.69 77 ASN A N 1
ATOM 575 C CA . ASN A 1 77 ? 0.843 2.459 -6.393 1.00 97.69 77 ASN A CA 1
ATOM 576 C C . ASN A 1 77 ? 0.099 1.239 -5.832 1.00 97.69 77 ASN A C 1
ATOM 578 O O . ASN A 1 77 ? -0.969 1.390 -5.240 1.00 97.69 77 ASN A O 1
ATOM 582 N N . ILE A 1 78 ? 0.684 0.045 -5.961 1.00 98.44 78 ILE A N 1
ATOM 583 C CA . ILE A 1 78 ? 0.102 -1.229 -5.509 1.00 98.44 78 ILE A CA 1
ATOM 584 C C . ILE A 1 78 ? 1.060 -1.907 -4.521 1.00 98.44 78 ILE A C 1
ATOM 586 O O . ILE A 1 78 ? 2.236 -2.086 -4.822 1.00 98.44 78 ILE A O 1
ATOM 590 N N . ALA A 1 79 ? 0.565 -2.316 -3.355 1.00 98.75 79 ALA A N 1
ATOM 591 C CA . ALA A 1 79 ? 1.290 -3.118 -2.370 1.00 98.75 79 ALA A CA 1
ATOM 592 C C . ALA A 1 79 ? 0.431 -4.338 -2.000 1.00 98.75 79 ALA A C 1
ATOM 594 O O . ALA A 1 79 ? -0.295 -4.337 -1.007 1.00 98.75 79 ALA A O 1
ATOM 595 N N . SER A 1 80 ? 0.440 -5.356 -2.861 1.00 98.62 80 SER A N 1
ATOM 596 C CA . SER A 1 80 ? -0.430 -6.534 -2.747 1.00 98.62 80 SER A CA 1
ATOM 597 C C . SER A 1 80 ? 0.201 -7.707 -1.999 1.00 98.62 80 SER A C 1
ATOM 599 O O . SER A 1 80 ? -0.498 -8.611 -1.544 1.00 98.62 80 SER A O 1
ATOM 601 N N . GLY A 1 81 ? 1.518 -7.679 -1.785 1.00 98.69 81 GLY A N 1
ATOM 602 C CA . GLY A 1 81 ? 2.183 -8.646 -0.921 1.00 98.69 81 GLY A CA 1
ATOM 603 C C . GLY A 1 81 ? 1.852 -8.413 0.555 1.00 98.69 81 GLY A C 1
ATOM 604 O O . GLY A 1 81 ? 1.765 -7.271 1.015 1.00 98.69 81 GLY A O 1
ATOM 605 N N . LYS A 1 82 ? 1.715 -9.480 1.347 1.00 98.62 82 LYS A N 1
ATOM 606 C CA . LYS A 1 82 ? 1.521 -9.341 2.799 1.00 98.62 82 LYS A CA 1
ATOM 607 C C . LYS A 1 82 ? 2.733 -8.648 3.436 1.00 98.62 82 LYS A C 1
ATOM 609 O O . LYS A 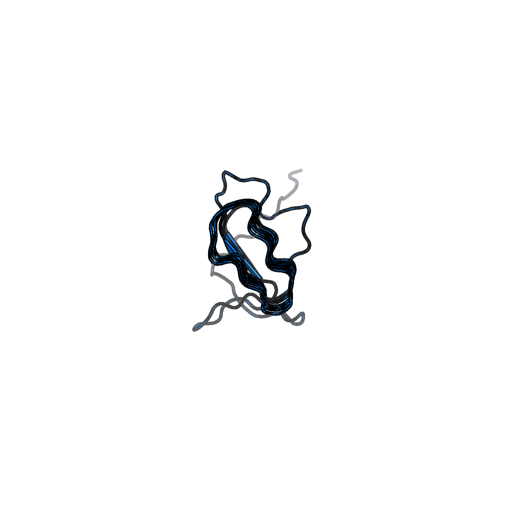1 82 ? 3.869 -9.047 3.171 1.00 98.62 82 LYS A O 1
ATOM 614 N N . TRP A 1 83 ? 2.486 -7.623 4.254 1.00 98.62 83 TRP A N 1
ATOM 615 C CA . TRP A 1 83 ? 3.496 -6.712 4.814 1.00 98.62 8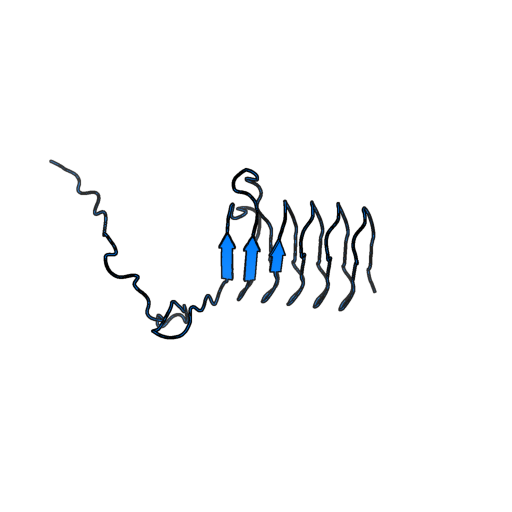3 TRP A CA 1
ATOM 616 C C . TRP A 1 83 ? 4.399 -6.031 3.766 1.00 98.62 83 TRP A C 1
ATOM 618 O O . TRP A 1 83 ? 5.542 -5.685 4.065 1.00 98.62 83 TRP A O 1
ATOM 628 N N . SER A 1 84 ? 3.923 -5.870 2.528 1.00 98.88 84 SER A N 1
ATOM 629 C CA . SER A 1 84 ? 4.657 -5.142 1.487 1.00 98.88 84 SER A CA 1
ATOM 630 C C . SER A 1 84 ? 4.533 -3.623 1.648 1.00 98.88 84 SER A C 1
ATOM 632 O O . SER A 1 84 ? 3.652 -3.115 2.342 1.00 98.88 84 SER A O 1
ATOM 634 N N . SER A 1 85 ? 5.430 -2.869 1.016 1.00 98.88 85 SER A N 1
ATOM 635 C CA . SER A 1 85 ? 5.437 -1.408 1.116 1.00 98.88 85 SER A CA 1
ATOM 636 C C . SER A 1 85 ? 5.794 -0.723 -0.197 1.00 98.88 85 SER A C 1
ATOM 638 O O . SER A 1 85 ? 6.735 -1.111 -0.888 1.00 98.88 85 SER A O 1
ATOM 640 N N . VAL A 1 86 ? 5.078 0.357 -0.505 1.00 98.81 86 VAL A N 1
ATOM 641 C CA . VAL A 1 86 ? 5.486 1.354 -1.497 1.00 98.81 86 VAL A CA 1
ATOM 642 C C . VAL A 1 86 ? 5.528 2.719 -0.818 1.00 98.81 86 VAL A C 1
ATOM 644 O O . VAL A 1 86 ? 4.487 3.281 -0.484 1.00 98.81 86 VAL A O 1
ATOM 647 N N . LEU A 1 87 ? 6.726 3.263 -0.594 1.00 98.12 87 LEU A N 1
ATOM 648 C CA . LEU A 1 87 ? 6.913 4.488 0.201 1.00 98.12 87 LEU A CA 1
ATOM 649 C C . LEU A 1 87 ? 6.779 5.795 -0.598 1.00 98.12 87 LEU A C 1
ATOM 651 O O . LEU A 1 87 ? 6.895 6.880 -0.030 1.00 98.12 87 LEU A O 1
ATOM 655 N N . GLY A 1 88 ? 6.467 5.719 -1.894 1.00 96.25 88 GLY A N 1
ATOM 656 C CA . GLY A 1 88 ? 6.170 6.890 -2.712 1.00 96.25 88 GLY A CA 1
ATOM 657 C C . GLY A 1 88 ? 6.202 6.620 -4.213 1.00 96.25 88 GLY A C 1
ATOM 658 O O . GLY A 1 88 ? 6.215 5.478 -4.675 1.00 96.25 88 GLY A O 1
ATOM 659 N N . GLY A 1 89 ? 6.268 7.700 -4.991 1.00 97.00 89 GLY A N 1
ATOM 660 C CA . GLY A 1 89 ? 6.396 7.629 -6.447 1.00 97.00 89 GLY A CA 1
ATOM 661 C C . GLY A 1 89 ? 5.084 7.335 -7.178 1.00 97.00 89 GLY A C 1
ATOM 662 O O . GLY A 1 89 ? 4.004 7.604 -6.648 1.00 97.00 89 GLY A O 1
ATOM 663 N N . TYR A 1 90 ? 5.190 6.815 -8.400 1.00 96.75 90 TYR A N 1
ATOM 664 C CA . TYR A 1 90 ? 4.081 6.602 -9.333 1.00 96.75 90 TYR A CA 1
ATOM 665 C C . TYR A 1 90 ? 4.102 5.182 -9.920 1.00 96.75 90 TYR A C 1
ATOM 667 O O . TYR A 1 90 ? 5.144 4.730 -10.386 1.00 96.75 90 TYR A O 1
ATOM 675 N N . ARG A 1 91 ? 2.957 4.485 -9.938 1.00 97.38 91 ARG A N 1
ATOM 676 C CA . ARG A 1 91 ? 2.784 3.165 -10.596 1.00 97.38 91 ARG A CA 1
ATOM 677 C C . ARG A 1 91 ? 3.766 2.061 -10.162 1.00 97.38 91 ARG A C 1
ATOM 679 O O . ARG A 1 91 ? 4.004 1.105 -10.895 1.00 97.38 91 ARG A O 1
ATOM 686 N N . ASN A 1 92 ? 4.325 2.160 -8.964 1.00 98.69 92 ASN A N 1
ATOM 687 C CA . ASN A 1 92 ? 5.178 1.129 -8.387 1.00 98.69 92 ASN A CA 1
ATOM 688 C C . ASN A 1 92 ? 4.332 -0.030 -7.830 1.00 98.69 92 ASN A C 1
ATOM 690 O O . ASN A 1 92 ? 3.249 0.194 -7.286 1.00 98.69 92 ASN A O 1
ATOM 694 N N . THR A 1 93 ? 4.848 -1.257 -7.926 1.00 98.81 93 THR A N 1
ATOM 695 C CA . THR A 1 93 ? 4.194 -2.487 -7.453 1.00 98.81 93 THR A CA 1
ATOM 696 C C . THR A 1 93 ? 5.092 -3.251 -6.481 1.00 98.81 93 THR A C 1
ATOM 698 O O . THR A 1 93 ? 6.205 -3.631 -6.835 1.00 98.81 93 THR A O 1
ATOM 701 N N . ALA A 1 94 ? 4.601 -3.534 -5.275 1.00 98.88 94 ALA A N 1
ATOM 702 C CA . ALA A 1 94 ? 5.215 -4.442 -4.308 1.00 98.88 94 ALA A CA 1
ATOM 703 C C . ALA A 1 94 ? 4.281 -5.646 -4.074 1.00 98.88 94 ALA A C 1
ATOM 705 O O . ALA A 1 94 ? 3.382 -5.603 -3.237 1.00 98.88 94 ALA A O 1
ATOM 706 N N . SER A 1 95 ? 4.445 -6.711 -4.859 1.00 98.75 95 SER A N 1
ATOM 707 C CA . SER A 1 95 ? 3.566 -7.895 -4.838 1.00 9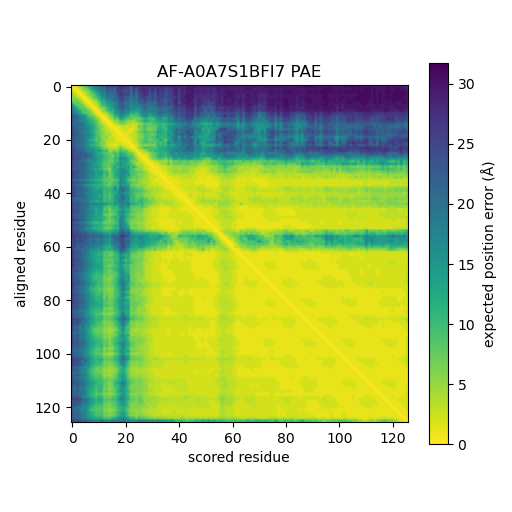8.75 95 SER A CA 1
ATOM 708 C C . SER A 1 95 ? 4.141 -9.083 -4.062 1.00 98.75 95 SER A C 1
ATOM 710 O O . SER A 1 95 ? 3.394 -9.970 -3.650 1.00 98.75 95 SER A O 1
ATOM 712 N N . GLY A 1 96 ? 5.451 -9.102 -3.807 1.00 98.75 96 GLY A N 1
ATOM 713 C CA . GLY A 1 96 ? 6.070 -10.114 -2.952 1.00 98.75 96 GLY A CA 1
ATOM 714 C C . GLY A 1 96 ? 5.744 -9.901 -1.469 1.00 98.75 96 GLY A C 1
ATOM 715 O O . GLY A 1 96 ? 5.630 -8.772 -0.988 1.00 98.75 96 GLY A O 1
ATOM 716 N N . LYS A 1 97 ? 5.625 -10.984 -0.696 1.00 98.75 97 LYS A N 1
ATOM 717 C CA . LYS A 1 97 ? 5.537 -10.905 0.773 1.00 98.75 97 LYS A CA 1
ATOM 718 C C . LYS A 1 97 ? 6.809 -10.242 1.328 1.00 98.75 97 LYS A C 1
ATOM 720 O O . LYS A 1 97 ? 7.909 -10.567 0.891 1.00 98.75 97 LYS A O 1
ATOM 725 N N . TYR A 1 98 ? 6.651 -9.273 2.231 1.00 98.75 98 TYR A N 1
ATOM 726 C CA . TYR A 1 98 ? 7.714 -8.357 2.691 1.00 98.75 98 TYR A CA 1
ATOM 727 C C . TYR A 1 98 ? 8.415 -7.526 1.592 1.00 98.75 98 TYR A C 1
ATOM 729 O O . TYR A 1 98 ? 9.457 -6.927 1.860 1.00 98.75 98 TYR A O 1
ATOM 737 N N . ALA A 1 99 ? 7.893 -7.473 0.360 1.00 98.88 99 ALA A N 1
ATOM 738 C CA . ALA A 1 99 ? 8.536 -6.715 -0.710 1.00 98.88 99 ALA A CA 1
ATOM 739 C C . ALA A 1 99 ? 8.448 -5.200 -0.473 1.00 98.88 99 ALA A C 1
ATOM 741 O O . ALA A 1 99 ? 7.474 -4.696 0.091 1.00 98.88 99 ALA A O 1
ATOM 742 N N . SER A 1 100 ? 9.455 -4.457 -0.930 1.00 98.88 100 SER A N 1
ATOM 743 C CA . SER A 1 100 ? 9.529 -3.004 -0.737 1.00 98.88 100 SER A CA 1
ATOM 744 C C . SER A 1 100 ? 9.910 -2.255 -2.011 1.00 98.88 100 SER A C 1
ATOM 746 O O . SER A 1 100 ? 10.828 -2.642 -2.732 1.00 98.88 100 SER A O 1
ATOM 748 N N . VAL A 1 101 ? 9.242 -1.130 -2.260 1.00 98.88 101 VAL A N 1
ATOM 749 C CA . VAL A 1 101 ? 9.675 -0.122 -3.233 1.00 98.88 101 VAL A CA 1
ATOM 750 C C . VAL A 1 101 ? 9.736 1.232 -2.532 1.00 98.88 101 VAL A C 1
ATOM 752 O O . VAL A 1 101 ? 8.715 1.755 -2.089 1.00 98.88 101 VAL A O 1
ATOM 755 N N . LEU A 1 102 ? 10.925 1.831 -2.423 1.00 98.56 102 LEU A N 1
ATOM 756 C CA . LEU A 1 102 ? 11.069 3.119 -1.725 1.00 98.56 102 LEU A CA 1
ATOM 757 C C . LEU A 1 102 ? 10.437 4.289 -2.502 1.00 98.56 102 LEU A C 1
ATOM 759 O O . LEU A 1 102 ? 10.001 5.266 -1.901 1.00 98.56 102 LEU A O 1
ATOM 763 N N . GLY A 1 103 ? 10.368 4.197 -3.832 1.00 97.69 103 GLY A N 1
ATOM 764 C CA . GLY A 1 103 ? 9.739 5.203 -4.685 1.00 97.69 103 GLY A CA 1
ATOM 765 C C . GLY A 1 103 ? 10.118 5.050 -6.157 1.00 97.69 103 GLY A C 1
ATOM 766 O O . GLY A 1 103 ? 10.487 3.965 -6.602 1.00 97.69 103 GLY A O 1
ATOM 767 N N . GLY A 1 104 ? 10.061 6.150 -6.914 1.00 98.56 104 GLY A N 1
ATOM 768 C CA . GLY A 1 104 ? 10.361 6.160 -8.352 1.00 98.56 104 GLY A CA 1
ATOM 769 C C . GLY A 1 104 ? 9.125 5.984 -9.243 1.00 98.56 104 GLY A C 1
ATOM 770 O O . GLY A 1 104 ? 8.021 6.303 -8.801 1.00 98.56 104 GLY A O 1
ATOM 771 N N . SER A 1 105 ? 9.303 5.512 -10.482 1.00 98.56 105 SER A N 1
ATOM 772 C CA . SER A 1 105 ? 8.197 5.286 -11.434 1.00 98.56 105 SER A CA 1
ATOM 773 C C . SER A 1 105 ? 8.233 3.895 -12.062 1.00 98.56 105 SER A C 1
ATOM 775 O O . SER A 1 105 ? 9.246 3.524 -12.656 1.00 98.56 105 SER A O 1
ATOM 777 N N . ASP A 1 106 ? 7.117 3.170 -12.001 1.00 98.69 106 ASP A N 1
ATOM 778 C CA . ASP A 1 106 ? 6.920 1.877 -12.679 1.00 98.69 106 ASP A CA 1
ATOM 779 C C . ASP A 1 106 ? 7.918 0.778 -12.243 1.00 98.69 106 ASP A C 1
ATOM 781 O O . ASP A 1 106 ? 8.314 -0.082 -13.028 1.00 98.69 106 ASP A O 1
ATOM 785 N N . ASN A 1 107 ? 8.356 0.796 -10.980 1.00 98.88 107 ASN A N 1
ATOM 786 C CA . ASN A 1 107 ? 9.213 -0.246 -10.405 1.00 98.88 107 ASN A CA 1
ATOM 787 C C . ASN A 1 107 ? 8.390 -1.432 -9.866 1.00 98.88 107 ASN A C 1
ATOM 789 O O . ASN A 1 107 ? 7.289 -1.238 -9.354 1.00 98.88 107 ASN A O 1
ATOM 793 N N . THR A 1 108 ? 8.938 -2.652 -9.910 1.00 98.88 108 THR A N 1
ATOM 794 C CA . THR A 1 108 ? 8.271 -3.876 -9.424 1.00 98.88 108 THR A CA 1
ATOM 795 C C . THR A 1 108 ? 9.154 -4.694 -8.475 1.00 98.88 108 THR A C 1
ATOM 797 O O . THR A 1 108 ? 10.207 -5.187 -8.871 1.00 98.88 108 THR A O 1
ATOM 800 N N . ALA A 1 109 ? 8.696 -4.906 -7.239 1.00 98.88 109 ALA A N 1
ATOM 801 C CA . ALA A 1 109 ? 9.275 -5.832 -6.264 1.00 98.88 109 ALA A CA 1
ATOM 802 C C . ALA A 1 109 ? 8.306 -7.011 -6.037 1.00 98.88 109 ALA A C 1
ATOM 804 O O . ALA A 1 109 ? 7.254 -6.868 -5.415 1.00 98.88 109 ALA A O 1
ATOM 805 N N . SER A 1 110 ? 8.634 -8.172 -6.602 1.00 98.81 110 SER A N 1
ATOM 806 C CA . SER A 1 110 ? 7.745 -9.341 -6.728 1.00 98.81 110 SER A CA 1
ATOM 807 C C . SER A 1 110 ? 8.253 -10.612 -6.036 1.00 98.81 110 SER A C 1
ATOM 809 O O . SER A 1 110 ? 7.458 -11.504 -5.754 1.00 98.81 110 SER A O 1
ATOM 811 N N . GLY A 1 111 ? 9.548 -10.688 -5.711 1.00 98.75 111 GLY A N 1
ATOM 812 C CA . GLY A 1 111 ? 10.118 -11.767 -4.894 1.00 98.75 111 GLY A CA 1
ATOM 813 C C . GLY A 1 111 ? 9.816 -11.584 -3.403 1.00 98.75 111 GLY A C 1
ATOM 814 O O . GLY A 1 111 ? 9.606 -10.458 -2.939 1.00 98.75 111 GLY A O 1
ATOM 815 N N . GLU A 1 112 ? 9.810 -12.670 -2.630 1.00 98.62 112 GLU A N 1
ATOM 816 C CA . GLU A 1 112 ? 9.666 -12.582 -1.173 1.00 98.62 112 GLU A CA 1
ATOM 817 C C . GLU A 1 112 ? 10.898 -11.893 -0.559 1.00 98.62 112 GLU A C 1
ATOM 819 O O . GLU A 1 112 ? 12.027 -12.294 -0.813 1.00 98.62 112 GLU A O 1
ATOM 824 N N . ASN A 1 113 ? 10.690 -10.859 0.261 1.00 98.62 113 ASN A N 1
ATOM 825 C CA . ASN A 1 113 ? 11.733 -9.949 0.772 1.00 98.62 113 ASN A CA 1
ATOM 826 C C . ASN A 1 113 ? 12.460 -9.107 -0.301 1.00 98.62 113 ASN A C 1
ATOM 828 O O . ASN A 1 113 ? 13.440 -8.432 0.020 1.00 98.62 113 ASN A O 1
ATOM 832 N N . SER A 1 114 ? 12.007 -9.111 -1.561 1.00 98.75 114 SER A N 1
ATOM 833 C CA . SER A 1 114 ? 12.652 -8.324 -2.622 1.00 98.75 114 SER A CA 1
ATOM 834 C C . SER A 1 114 ? 12.523 -6.812 -2.384 1.00 98.75 114 SER A C 1
ATOM 836 O O . SER A 1 114 ? 11.551 -6.330 -1.797 1.00 98.75 114 SER A O 1
ATOM 838 N N . SER A 1 115 ? 13.507 -6.033 -2.841 1.00 98.69 115 SER A N 1
ATOM 839 C CA . SER A 1 115 ? 13.520 -4.581 -2.643 1.00 98.69 115 SER A CA 1
ATOM 840 C C . SER A 1 115 ? 13.969 -3.829 -3.890 1.00 98.69 115 SER A C 1
ATOM 842 O O . SER A 1 115 ? 14.926 -4.228 -4.555 1.00 98.69 115 SER A O 1
ATOM 844 N N . VAL A 1 116 ? 13.307 -2.707 -4.173 1.00 98.81 116 VAL A N 1
ATOM 845 C CA . VAL A 1 116 ? 13.749 -1.702 -5.143 1.00 98.81 116 VAL A CA 1
ATOM 846 C C . VAL A 1 116 ? 13.926 -0.361 -4.431 1.00 98.81 116 VAL A C 1
ATOM 848 O O . VAL A 1 116 ? 12.980 0.225 -3.902 1.00 98.81 116 VAL A O 1
ATOM 851 N N . SER A 1 117 ? 15.151 0.161 -4.451 1.00 98.25 117 SER A N 1
ATOM 852 C CA . SER A 1 117 ? 15.521 1.406 -3.763 1.00 98.25 117 SER A CA 1
ATOM 853 C C . SER A 1 117 ? 15.034 2.687 -4.454 1.00 98.25 117 SER A C 1
ATOM 855 O O . SER A 1 117 ? 15.075 3.757 -3.850 1.00 98.25 117 SER A O 1
ATOM 857 N N . GLY A 1 118 ? 14.567 2.605 -5.702 1.00 97.94 118 GLY A N 1
ATOM 858 C CA . GLY A 1 118 ? 14.040 3.733 -6.469 1.00 97.94 118 GLY A CA 1
ATOM 859 C C . GLY A 1 118 ? 14.330 3.609 -7.965 1.00 97.94 118 GLY A C 1
ATOM 860 O O . GLY A 1 118 ? 14.492 2.509 -8.489 1.00 97.94 118 GLY A O 1
ATOM 861 N N . GLY A 1 119 ? 14.418 4.747 -8.658 1.00 98.56 119 GLY A N 1
ATOM 862 C CA . GLY A 1 119 ? 14.659 4.799 -10.105 1.00 98.56 119 GLY A CA 1
ATOM 863 C C . GLY A 1 119 ? 13.383 4.586 -10.922 1.00 98.56 119 GLY A C 1
ATOM 864 O O . GLY A 1 119 ? 12.298 4.976 -10.488 1.00 98.56 119 GLY A O 1
ATOM 865 N N . SER A 1 120 ? 13.496 3.996 -12.111 1.00 98.62 120 SER A N 1
ATOM 866 C CA . SER A 1 120 ? 12.331 3.696 -12.944 1.00 98.62 120 SER A CA 1
ATOM 867 C C . SER A 1 120 ? 12.502 2.401 -13.728 1.00 98.62 120 SER A C 1
ATOM 869 O O . SER A 1 120 ? 13.602 2.121 -14.199 1.00 98.62 120 SER A O 1
ATOM 871 N N . ASN A 1 121 ? 11.405 1.651 -13.890 1.00 98.62 121 ASN A N 1
ATOM 872 C CA . ASN A 1 121 ? 11.346 0.365 -14.598 1.00 98.62 121 ASN A CA 1
ATOM 873 C C . ASN A 1 121 ? 12.300 -0.718 -14.039 1.00 98.62 121 ASN A C 1
ATOM 875 O O . ASN A 1 121 ? 12.685 -1.645 -14.751 1.00 98.62 121 ASN A O 1
ATOM 879 N N . ASN A 1 122 ? 12.680 -0.630 -12.759 1.00 98.75 122 ASN A N 1
ATOM 880 C CA . ASN A 1 122 ? 13.473 -1.663 -12.092 1.00 98.75 122 ASN A CA 1
ATOM 881 C C . ASN A 1 122 ? 12.591 -2.843 -11.659 1.00 98.75 122 ASN A C 1
ATOM 883 O O . ASN A 1 122 ? 11.466 -2.646 -11.195 1.00 98.75 122 ASN A O 1
ATOM 887 N N . ILE A 1 123 ? 13.124 -4.065 -11.752 1.00 98.69 123 ILE A N 1
ATOM 888 C CA . ILE A 1 123 ? 12.432 -5.301 -11.359 1.00 98.69 123 ILE A CA 1
ATOM 889 C C . ILE A 1 123 ? 13.311 -6.103 -10.394 1.00 98.69 123 ILE A C 1
ATOM 891 O O . ILE A 1 123 ? 14.461 -6.404 -10.707 1.00 98.69 123 ILE A O 1
ATOM 895 N N . ALA A 1 124 ? 12.744 -6.494 -9.254 1.00 98.62 124 ALA A N 1
ATOM 896 C CA . ALA A 1 124 ? 13.293 -7.496 -8.344 1.00 98.62 124 ALA A CA 1
ATOM 897 C C . ALA A 1 124 ? 12.270 -8.635 -8.176 1.00 98.62 124 ALA A C 1
ATOM 899 O O . ALA A 1 124 ? 11.094 -8.382 -7.909 1.00 98.62 124 ALA A O 1
ATOM 900 N N . SER A 1 125 ? 12.686 -9.889 -8.372 1.00 98.06 125 SER A N 1
ATOM 901 C CA . SER A 1 125 ? 11.768 -11.041 -8.506 1.00 98.06 125 SER A CA 1
ATOM 902 C C . SER A 1 125 ? 12.227 -12.317 -7.792 1.00 98.06 125 SER A C 1
ATOM 904 O O . SER A 1 125 ? 11.676 -13.387 -8.039 1.00 98.06 125 SER A O 1
ATOM 906 N N . SER A 1 126 ? 13.247 -12.211 -6.942 1.00 91.44 126 SER A N 1
ATOM 907 C CA . SER A 1 126 ? 13.887 -13.303 -6.199 1.00 91.44 126 SER A CA 1
ATOM 908 C C . SER A 1 126 ? 14.262 -12.834 -4.805 1.00 91.44 126 SER A C 1
ATOM 910 O O . SER A 1 126 ? 14.784 -11.694 -4.753 1.00 91.44 126 SER A O 1
#